Protein AF-A0A953HB79-F1 (afdb_monomer)

Foldseek 3Di:
DPDLVVQLCCLCVVQVDDNVLSVVLSVLLVVPPVCPVSVVVSLVSSQVSNVVVVHDSVVSVVSVVVSCVNSVVCPDDDD

pLDDT: mean 78.19, std 14.81, range [32.34, 93.06]

Solvent-accessible surface area (backbone atoms only — not comparable to full-atom values): 4499 Å² total; per-residue (Å²): 133,90,50,70,62,50,51,30,47,42,33,27,71,67,21,64,37,51,73,68,60,17,50,49,53,50,49,42,40,70,68,52,75,85,50,59,70,58,52,50,52,51,50,52,50,29,55,50,41,27,49,75,72,68,49,56,69,66,62,54,48,53,54,51,50,52,49,38,51,72,28,67,47,82,71,76,85,76,135

Structure (mmCIF, N/CA/C/O backbone):
data_AF-A0A953HB79-F1
#
_entry.id   AF-A0A953HB79-F1
#
loop_
_atom_site.group_PDB
_atom_site.id
_atom_site.type_symbol
_atom_site.label_atom_id
_atom_site.label_alt_id
_atom_site.label_comp_id
_atom_site.label_asym_id
_atom_site.label_entity_id
_atom_site.label_seq_id
_atom_site.pdbx_PDB_ins_code
_atom_site.Cartn_x
_atom_site.Cartn_y
_atom_site.Cartn_z
_atom_site.occupancy
_atom_site.B_iso_or_equiv
_atom_site.auth_seq_id
_atom_site.auth_comp_id
_atom_site.auth_asym_id
_atom_site.auth_atom_id
_atom_site.pdbx_PDB_model_num
ATOM 1 N N . MET A 1 1 ? 7.235 -1.979 11.312 1.00 58.34 1 MET A N 1
ATOM 2 C CA . MET A 1 1 ? 7.409 -3.078 10.335 1.00 58.34 1 MET A CA 1
ATOM 3 C C . MET A 1 1 ? 8.808 -3.625 10.514 1.00 58.34 1 MET A C 1
ATOM 5 O O . MET A 1 1 ? 9.713 -2.818 10.701 1.00 58.34 1 MET A O 1
ATOM 9 N N . VAL A 1 2 ? 8.968 -4.946 10.562 1.00 59.09 2 VAL A N 1
ATOM 10 C CA . VAL A 1 2 ? 10.260 -5.586 10.871 1.00 59.09 2 VAL A CA 1
ATOM 11 C C . VAL A 1 2 ? 10.751 -6.422 9.685 1.00 59.09 2 VAL A C 1
ATOM 13 O O . VAL A 1 2 ? 11.958 -6.527 9.482 1.00 59.09 2 VAL A O 1
ATOM 16 N N . TYR A 1 3 ? 9.839 -6.931 8.846 1.00 70.50 3 TYR A N 1
ATOM 17 C CA . TYR A 1 3 ? 10.165 -7.786 7.702 1.00 70.50 3 TYR A CA 1
ATOM 18 C C . TYR A 1 3 ? 9.492 -7.335 6.399 1.00 70.50 3 TYR A C 1
ATOM 20 O O . TYR A 1 3 ? 8.411 -6.749 6.405 1.00 70.50 3 TYR A O 1
ATOM 28 N N . GLN A 1 4 ? 10.098 -7.678 5.254 1.00 67.38 4 GLN A N 1
ATOM 29 C CA . GLN A 1 4 ? 9.516 -7.428 3.922 1.00 67.38 4 GLN A CA 1
ATOM 30 C C . GLN A 1 4 ? 8.136 -8.096 3.757 1.00 67.38 4 GLN A C 1
ATOM 32 O O . GLN A 1 4 ? 7.254 -7.565 3.083 1.00 67.38 4 GLN A O 1
ATOM 37 N N . GLU A 1 5 ? 7.927 -9.235 4.419 1.00 78.06 5 GLU A N 1
ATOM 38 C CA . GLU A 1 5 ? 6.634 -9.918 4.466 1.00 78.06 5 GLU A CA 1
ATOM 39 C C . GLU A 1 5 ? 5.549 -9.114 5.186 1.00 78.06 5 GLU A C 1
ATOM 41 O O . GLU A 1 5 ? 4.384 -9.218 4.807 1.00 78.06 5 GLU A O 1
ATOM 46 N N . ASP A 1 6 ? 5.900 -8.301 6.190 1.00 80.62 6 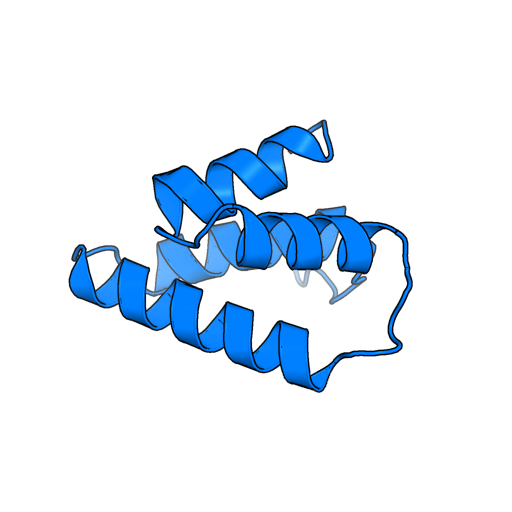ASP A N 1
ATOM 47 C CA . ASP A 1 6 ? 4.916 -7.475 6.899 1.00 80.62 6 ASP A CA 1
ATOM 48 C C . ASP A 1 6 ? 4.279 -6.482 5.936 1.00 80.62 6 ASP A C 1
ATOM 50 O O . ASP A 1 6 ? 3.072 -6.256 5.976 1.00 80.62 6 ASP A O 1
ATOM 54 N N . VAL A 1 7 ? 5.073 -5.929 5.018 1.00 80.38 7 VAL A N 1
ATOM 55 C CA . VAL A 1 7 ? 4.560 -4.954 4.065 1.00 80.38 7 VAL A CA 1
ATOM 56 C C . VAL A 1 7 ? 3.677 -5.603 3.004 1.00 80.38 7 VAL A C 1
ATOM 58 O O . VAL A 1 7 ? 2.633 -5.049 2.662 1.00 80.38 7 VAL A O 1
ATOM 61 N N . MET A 1 8 ? 4.037 -6.801 2.533 1.00 84.25 8 MET A N 1
ATOM 62 C CA . MET A 1 8 ? 3.156 -7.583 1.659 1.00 84.25 8 MET A CA 1
ATOM 63 C C . MET A 1 8 ? 1.837 -7.924 2.352 1.00 84.25 8 MET A C 1
ATOM 65 O O . MET A 1 8 ? 0.773 -7.746 1.761 1.00 84.25 8 MET A O 1
ATOM 69 N N . LYS A 1 9 ? 1.891 -8.381 3.610 1.00 85.31 9 LYS A N 1
ATOM 70 C CA . LYS A 1 9 ? 0.697 -8.715 4.397 1.00 85.31 9 LYS A CA 1
ATOM 71 C C . LYS A 1 9 ? -0.181 -7.484 4.600 1.00 85.31 9 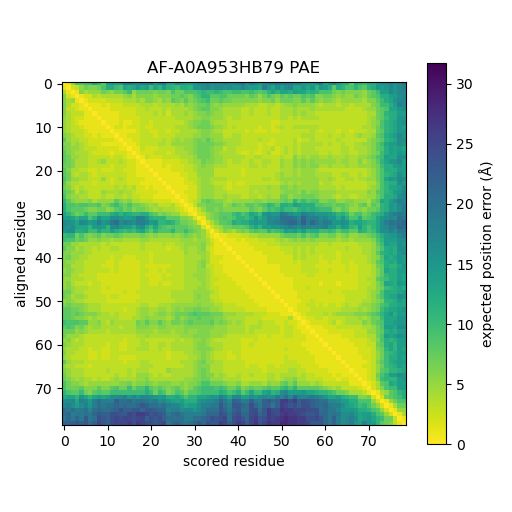LYS A C 1
ATOM 73 O O . LYS A 1 9 ? -1.383 -7.570 4.398 1.00 85.31 9 LYS A O 1
ATOM 78 N N . ILE A 1 10 ? 0.393 -6.334 4.937 1.00 86.69 10 ILE A N 1
ATOM 79 C CA . ILE A 1 10 ? -0.367 -5.089 5.091 1.00 86.69 10 ILE A CA 1
ATOM 80 C C . ILE A 1 10 ? -0.972 -4.662 3.749 1.00 86.69 10 ILE A C 1
ATOM 82 O O . ILE A 1 10 ? -2.173 -4.420 3.679 1.00 86.69 10 ILE A O 1
ATOM 86 N N . GLY A 1 11 ? -0.199 -4.650 2.663 1.00 86.75 11 GLY A N 1
ATOM 87 C CA . GLY A 1 11 ? -0.717 -4.346 1.327 1.00 86.75 11 GLY A CA 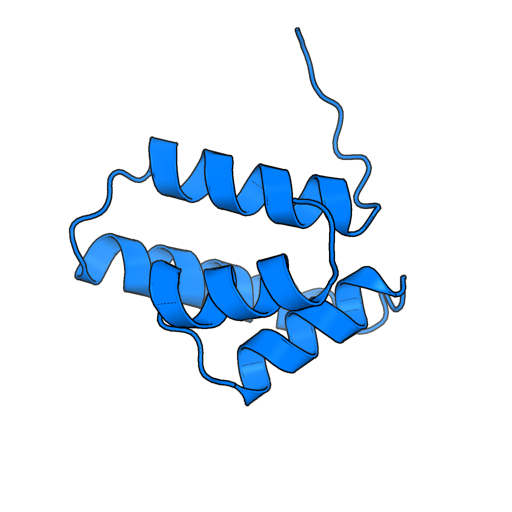1
ATOM 88 C C . GLY A 1 11 ? -1.914 -5.225 0.949 1.00 86.75 11 GLY A C 1
ATOM 89 O O . GLY A 1 11 ? -2.948 -4.715 0.523 1.00 86.75 11 GLY A O 1
ATOM 90 N N . HIS A 1 12 ? -1.807 -6.533 1.181 1.00 89.06 12 HIS A N 1
ATOM 91 C CA . HIS A 1 12 ? -2.850 -7.495 0.839 1.00 89.06 12 HIS A CA 1
ATOM 92 C C . HIS A 1 12 ? -4.055 -7.451 1.792 1.00 89.06 12 HIS A C 1
ATOM 94 O O . HIS A 1 12 ? -5.180 -7.197 1.371 1.00 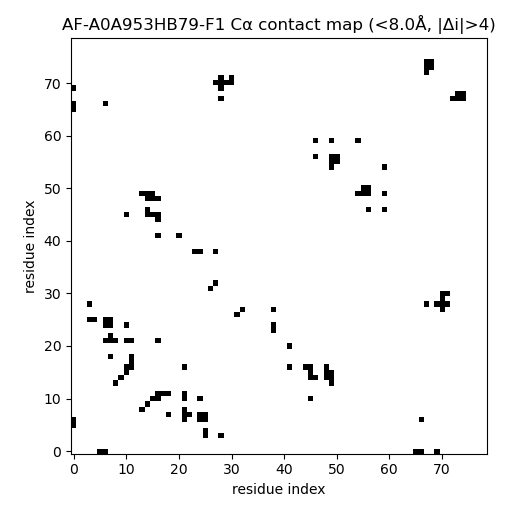89.06 12 HIS A O 1
ATOM 100 N N . TYR A 1 13 ? -3.843 -7.650 3.094 1.00 87.56 13 TYR A N 1
ATOM 101 C CA . TYR A 1 13 ? -4.930 -7.763 4.068 1.00 87.56 13 TYR A CA 1
ATOM 102 C C . TYR A 1 13 ? -5.557 -6.407 4.401 1.00 87.56 13 TYR A C 1
ATOM 104 O O . TYR A 1 13 ? -6.782 -6.259 4.373 1.00 87.56 13 TYR A O 1
ATOM 112 N N . TYR A 1 14 ? -4.726 -5.399 4.677 1.00 86.31 14 TYR A N 1
ATOM 113 C CA . TYR A 1 14 ? -5.204 -4.058 5.005 1.00 86.31 14 TYR A CA 1
ATOM 114 C C . TYR A 1 14 ? -5.639 -3.329 3.729 1.00 86.31 14 TYR A C 1
ATOM 116 O O . TYR A 1 14 ? -6.815 -2.994 3.566 1.00 86.31 14 TYR A O 1
ATOM 124 N N . GLY A 1 15 ? -4.720 -3.201 2.771 1.00 85.38 15 GLY A N 1
ATOM 125 C CA . GLY A 1 15 ? -4.942 -2.510 1.500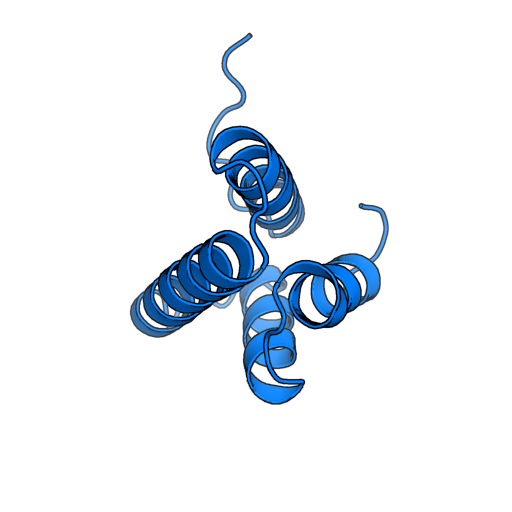 1.00 85.38 15 GLY A CA 1
ATOM 126 C C . GLY A 1 15 ? -5.877 -3.208 0.523 1.00 85.38 15 GLY A C 1
ATOM 127 O O . GLY A 1 15 ? -6.361 -2.580 -0.408 1.00 85.38 15 GLY A O 1
ATOM 128 N N . GLY A 1 16 ? -6.148 -4.504 0.702 1.00 88.69 16 GLY A N 1
ATOM 129 C CA . GLY A 1 16 ? -6.919 -5.266 -0.284 1.00 88.69 16 GLY A CA 1
ATOM 130 C C . GLY A 1 16 ? -6.217 -5.367 -1.639 1.00 88.69 16 GLY A C 1
ATOM 131 O O . GLY A 1 16 ? -6.898 -5.486 -2.650 1.00 88.69 16 GLY A O 1
ATOM 132 N N . LEU A 1 17 ? -4.891 -5.226 -1.687 1.00 89.31 17 LEU A N 1
ATOM 133 C CA . LEU A 1 17 ? -4.120 -5.397 -2.916 1.00 89.31 17 LEU A CA 1
ATOM 134 C C . LEU A 1 17 ? -3.990 -6.878 -3.254 1.00 89.31 17 LEU A C 1
ATOM 136 O O . LEU A 1 17 ? -3.913 -7.716 -2.361 1.00 89.31 17 LEU A O 1
ATOM 140 N N . ASP A 1 18 ? -3.890 -7.210 -4.533 1.00 89.50 18 ASP A N 1
ATOM 141 C CA . ASP A 1 18 ? -3.602 -8.580 -4.944 1.00 89.50 18 ASP A CA 1
ATOM 142 C C . ASP A 1 18 ? -2.179 -9.011 -4.564 1.00 89.50 18 ASP A C 1
ATOM 144 O O . ASP A 1 18 ? -1.290 -8.183 -4.349 1.00 89.50 18 ASP A O 1
ATOM 148 N N . LEU A 1 19 ? -1.933 -10.324 -4.521 1.00 83.75 19 LEU A N 1
ATOM 149 C CA . LEU A 1 19 ? -0.596 -10.863 -4.234 1.00 83.75 19 LEU A CA 1
ATOM 150 C C . LEU A 1 19 ? 0.452 -10.364 -5.242 1.00 83.75 19 LEU A C 1
ATOM 152 O O . LEU A 1 19 ? 1.608 -10.148 -4.877 1.00 83.75 19 LEU A O 1
ATOM 156 N N . SER A 1 20 ? 0.041 -10.136 -6.493 1.00 86.50 20 SER A N 1
ATOM 157 C CA . SER A 1 20 ? 0.882 -9.546 -7.537 1.00 86.50 20 SER A CA 1
ATOM 158 C C . SER A 1 20 ? 1.251 -8.091 -7.233 1.00 86.50 20 SER A C 1
ATOM 160 O O . SER A 1 20 ? 2.430 -7.748 -7.285 1.00 86.50 20 SER A O 1
ATOM 162 N N . ASP A 1 21 ? 0.278 -7.258 -6.852 1.00 87.56 21 ASP A N 1
ATOM 163 C CA . ASP A 1 21 ? 0.505 -5.854 -6.478 1.00 87.56 21 ASP A CA 1
ATOM 164 C C . ASP A 1 21 ? 1.373 -5.767 -5.198 1.00 87.56 21 ASP A C 1
ATOM 166 O O . ASP A 1 21 ? 2.289 -4.947 -5.095 1.00 87.56 21 ASP A O 1
ATOM 170 N N . ALA A 1 22 ? 1.164 -6.679 -4.243 1.00 84.06 22 ALA A N 1
ATOM 171 C CA . ALA A 1 22 ? 1.993 -6.803 -3.046 1.00 84.06 22 ALA A CA 1
ATOM 172 C C . ALA A 1 22 ? 3.445 -7.228 -3.362 1.00 84.06 22 ALA A C 1
ATOM 174 O O . ALA A 1 22 ? 4.384 -6.710 -2.751 1.00 84.06 22 ALA A O 1
ATOM 175 N N . ASP A 1 23 ? 3.671 -8.124 -4.332 1.00 83.00 23 ASP A N 1
ATOM 176 C CA . ASP A 1 23 ? 5.030 -8.488 -4.764 1.00 83.00 23 ASP A CA 1
ATOM 177 C C . ASP A 1 23 ? 5.748 -7.313 -5.441 1.00 83.00 23 ASP A C 1
ATOM 179 O O . ASP A 1 23 ? 6.954 -7.136 -5.248 1.00 83.00 23 ASP A O 1
ATOM 183 N N . VAL A 1 24 ? 5.025 -6.459 -6.175 1.00 83.31 24 VAL A N 1
ATOM 184 C CA . VAL A 1 24 ? 5.601 -5.221 -6.719 1.00 83.31 24 VAL A CA 1
ATOM 185 C C . VAL A 1 24 ? 6.066 -4.302 -5.589 1.00 83.31 24 VAL A C 1
ATOM 187 O O . VAL A 1 24 ? 7.208 -3.839 -5.636 1.00 83.31 24 VAL A O 1
ATOM 190 N N . LEU A 1 25 ? 5.265 -4.106 -4.534 1.00 80.06 25 LEU A N 1
ATOM 191 C CA . LEU A 1 25 ? 5.691 -3.353 -3.344 1.00 80.06 25 LEU A CA 1
ATOM 192 C C . LEU A 1 25 ? 6.986 -3.930 -2.748 1.00 80.06 25 LEU A C 1
ATOM 194 O O . LEU A 1 25 ? 7.947 -3.193 -2.517 1.00 80.06 25 LEU A O 1
ATOM 198 N N . ARG A 1 26 ? 7.073 -5.257 -2.587 1.00 79.19 26 ARG A N 1
ATOM 199 C CA . ARG A 1 26 ? 8.291 -5.934 -2.104 1.00 79.19 26 ARG A CA 1
ATOM 200 C C . ARG A 1 26 ? 9.505 -5.686 -3.007 1.00 79.19 26 ARG A C 1
ATOM 202 O O . ARG A 1 26 ? 10.621 -5.485 -2.521 1.00 79.19 26 ARG A O 1
ATOM 209 N N . ARG A 1 27 ? 9.332 -5.702 -4.332 1.00 78.56 27 ARG A N 1
ATOM 210 C CA . ARG A 1 27 ? 10.425 -5.416 -5.282 1.00 78.56 27 ARG A CA 1
ATOM 211 C C . ARG A 1 27 ? 10.894 -3.968 -5.188 1.00 78.56 27 ARG A C 1
ATOM 213 O O . ARG A 1 27 ? 12.097 -3.727 -5.289 1.00 78.56 27 ARG A O 1
ATOM 220 N N . MET A 1 28 ? 9.968 -3.039 -4.959 1.00 74.19 28 MET A N 1
ATOM 221 C CA . MET A 1 28 ? 10.267 -1.620 -4.757 1.00 74.19 28 MET A CA 1
ATOM 222 C C . MET A 1 28 ? 11.074 -1.384 -3.479 1.00 74.19 28 MET A C 1
ATOM 224 O O . MET A 1 28 ? 12.037 -0.624 -3.515 1.00 74.19 28 MET A O 1
ATOM 228 N N . MET A 1 29 ? 10.784 -2.122 -2.400 1.00 68.31 29 MET A N 1
ATOM 229 C CA . MET A 1 29 ? 11.581 -2.101 -1.157 1.00 68.31 29 MET A CA 1
ATOM 230 C C . MET A 1 29 ? 13.030 -2.549 -1.329 1.00 68.31 29 MET A C 1
ATOM 232 O O . MET A 1 29 ? 13.872 -2.216 -0.505 1.00 68.31 29 MET A O 1
ATOM 236 N N . ASN A 1 30 ? 13.350 -3.293 -2.388 1.00 69.38 30 ASN A N 1
ATOM 237 C CA . ASN A 1 30 ? 14.725 -3.692 -2.690 1.00 69.38 30 ASN A CA 1
ATOM 238 C C . ASN A 1 30 ? 15.467 -2.644 -3.553 1.00 69.38 30 ASN A C 1
ATOM 240 O O . ASN A 1 30 ? 16.439 -2.976 -4.230 1.00 69.38 30 ASN A O 1
ATOM 244 N N . GLY A 1 31 ? 15.003 -1.386 -3.573 1.00 61.78 31 GLY A N 1
ATOM 245 C CA . GLY A 1 31 ? 15.703 -0.254 -4.195 1.00 61.78 31 GLY A CA 1
ATOM 246 C C . GLY A 1 31 ? 15.636 -0.208 -5.723 1.00 61.78 31 GLY A C 1
ATOM 247 O O . GLY A 1 31 ? 16.342 0.575 -6.363 1.00 61.78 31 GLY A O 1
ATOM 248 N N . ARG A 1 32 ? 14.787 -1.029 -6.354 1.00 59.34 32 ARG A N 1
ATOM 249 C CA . ARG A 1 32 ? 14.576 -0.982 -7.807 1.00 59.34 32 ARG A CA 1
ATOM 250 C C . ARG A 1 32 ? 13.575 0.112 -8.167 1.00 59.34 32 ARG A C 1
ATOM 252 O O . ARG A 1 32 ? 12.467 -0.177 -8.596 1.00 59.34 32 ARG A O 1
ATOM 259 N N . HIS A 1 33 ? 14.011 1.370 -8.100 1.00 58.19 33 HIS A N 1
ATOM 260 C CA . HIS A 1 33 ? 13.247 2.564 -8.509 1.00 58.19 33 HIS A CA 1
ATOM 261 C C . HIS A 1 33 ? 12.877 2.628 -10.009 1.00 58.19 33 HIS A C 1
ATOM 263 O O . HIS A 1 33 ? 12.488 3.679 -10.504 1.00 58.19 33 HIS A O 1
ATOM 269 N N . ARG A 1 34 ? 13.000 1.529 -10.766 1.00 59.81 34 ARG A N 1
ATOM 270 C CA . ARG A 1 34 ? 12.777 1.515 -12.219 1.00 59.81 34 ARG A CA 1
ATOM 271 C C . ARG A 1 34 ? 11.297 1.575 -12.626 1.00 59.81 34 ARG A C 1
ATOM 273 O O . ARG A 1 34 ? 11.043 1.771 -13.805 1.00 59.81 34 ARG A O 1
ATOM 280 N N . HIS A 1 35 ? 10.343 1.433 -11.697 1.00 66.81 35 HIS A N 1
ATOM 281 C CA . HIS A 1 35 ? 8.904 1.512 -12.011 1.00 66.81 35 HIS A CA 1
ATOM 282 C C . HIS A 1 35 ? 8.133 2.394 -11.015 1.00 66.81 35 HIS A C 1
ATOM 284 O O . HIS A 1 35 ? 7.206 1.940 -10.347 1.00 66.81 35 HIS A O 1
ATOM 290 N N . GLN A 1 36 ? 8.52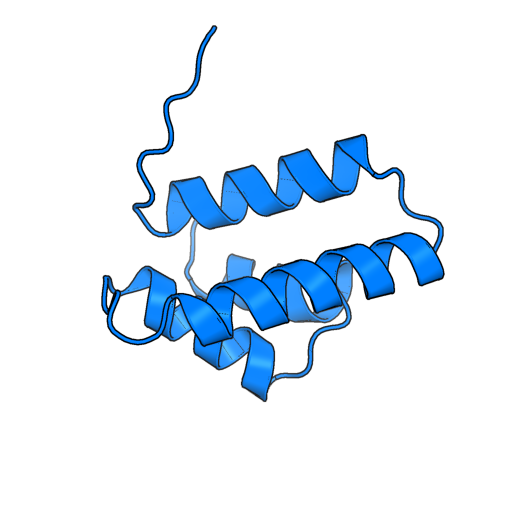9 3.666 -10.900 1.00 72.81 36 GLN A N 1
ATOM 291 C CA . GLN A 1 36 ? 7.812 4.647 -10.071 1.00 72.81 36 GLN A CA 1
ATOM 292 C C . GLN A 1 36 ? 6.336 4.794 -10.479 1.00 72.81 36 GLN A C 1
ATOM 294 O O . GLN A 1 36 ? 5.481 4.880 -9.602 1.00 72.81 36 GLN A O 1
ATOM 299 N N . ASP A 1 37 ? 6.022 4.735 -11.777 1.00 82.19 37 ASP A N 1
ATOM 300 C CA . ASP A 1 37 ? 4.642 4.777 -12.280 1.00 82.19 37 ASP A CA 1
ATOM 301 C C . ASP A 1 37 ? 3.773 3.635 -11.737 1.00 82.19 37 ASP A C 1
ATOM 303 O O . ASP A 1 37 ? 2.608 3.830 -11.392 1.00 82.19 37 ASP A O 1
ATOM 307 N N . GLU A 1 38 ? 4.338 2.432 -11.623 1.00 84.00 38 GLU A N 1
ATOM 308 C CA . GLU A 1 38 ? 3.600 1.272 -11.122 1.00 84.00 38 GLU A CA 1
ATOM 309 C C . GLU A 1 38 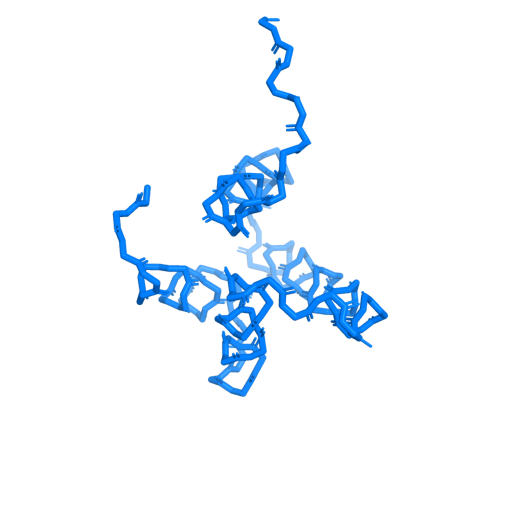? 3.369 1.365 -9.613 1.00 84.00 38 GLU A C 1
ATOM 311 O O . GLU A 1 38 ? 2.287 1.045 -9.125 1.00 84.00 38 GLU A O 1
ATOM 316 N N . LEU A 1 39 ? 4.350 1.894 -8.875 1.00 81.00 39 LEU A N 1
ATOM 317 C CA . LEU A 1 39 ? 4.182 2.198 -7.457 1.00 81.00 39 LEU A CA 1
ATOM 318 C C . LEU A 1 39 ? 3.073 3.236 -7.236 1.00 81.00 39 LEU A C 1
ATOM 320 O O . LEU A 1 39 ? 2.279 3.080 -6.310 1.00 81.00 39 LEU A O 1
ATOM 324 N N . LEU A 1 40 ? 2.992 4.264 -8.088 1.00 85.12 40 LEU A N 1
ATOM 325 C CA . LEU A 1 40 ? 1.941 5.279 -8.012 1.00 85.12 40 LEU A CA 1
ATOM 326 C C . LEU A 1 40 ? 0.555 4.656 -8.226 1.00 85.12 40 LEU A C 1
ATOM 328 O O . LEU A 1 40 ? -0.348 4.887 -7.427 1.00 85.12 40 LEU A O 1
ATOM 332 N N . ARG A 1 41 ? 0.416 3.776 -9.227 1.00 88.25 41 ARG A N 1
ATOM 333 C CA . ARG A 1 41 ? -0.829 3.026 -9.466 1.00 88.25 41 ARG A CA 1
ATOM 334 C C . ARG A 1 41 ? -1.221 2.154 -8.276 1.00 88.25 41 ARG A C 1
ATOM 336 O O . ARG A 1 41 ? -2.391 2.115 -7.904 1.00 88.25 41 ARG A O 1
ATOM 343 N N . ILE A 1 42 ? -0.260 1.455 -7.671 1.00 88.56 42 ILE A N 1
ATOM 344 C CA . ILE A 1 42 ? -0.515 0.615 -6.491 1.00 88.56 42 ILE A CA 1
ATOM 345 C C . ILE A 1 42 ? -0.917 1.472 -5.294 1.00 88.56 42 ILE A C 1
ATOM 347 O O . ILE A 1 42 ? -1.829 1.097 -4.560 1.00 88.56 42 ILE A O 1
ATOM 351 N N . LYS A 1 43 ? -0.278 2.630 -5.115 1.00 88.31 43 LYS A N 1
ATOM 352 C CA . LYS A 1 43 ? -0.653 3.604 -4.093 1.00 88.31 43 LYS A CA 1
ATOM 353 C C . LYS A 1 43 ? -2.104 4.030 -4.272 1.00 88.31 43 LYS A C 1
ATOM 355 O O . LYS A 1 43 ? -2.889 3.885 -3.344 1.00 88.31 43 LYS A O 1
ATOM 360 N N . GLU A 1 44 ? -2.479 4.498 -5.458 1.00 90.75 44 GLU A N 1
ATOM 361 C CA . GLU A 1 44 ? -3.855 4.920 -5.737 1.00 90.75 44 GLU A CA 1
ATOM 362 C C . GLU A 1 44 ? -4.862 3.799 -5.469 1.00 90.75 44 GLU A C 1
ATOM 364 O O . GLU A 1 44 ? -5.823 4.021 -4.733 1.00 90.75 44 GLU A O 1
ATOM 369 N N . LYS A 1 45 ? -4.597 2.577 -5.954 1.00 91.81 45 LYS A N 1
ATOM 370 C CA . LYS A 1 45 ? -5.429 1.402 -5.649 1.00 91.81 45 LYS A CA 1
ATOM 371 C C . LYS A 1 45 ? -5.547 1.137 -4.149 1.00 91.81 45 LYS A C 1
ATOM 373 O O . LYS A 1 45 ? -6.644 0.898 -3.663 1.00 91.81 45 LYS A O 1
ATOM 378 N N . PHE A 1 46 ? -4.437 1.178 -3.412 1.00 90.88 46 PHE A N 1
ATOM 379 C CA . PHE A 1 46 ? -4.423 0.943 -1.968 1.00 90.88 46 PHE A CA 1
ATOM 380 C C . PHE A 1 46 ? -5.330 1.939 -1.241 1.00 90.88 46 PHE A C 1
ATOM 382 O O . PHE A 1 46 ? -6.166 1.540 -0.434 1.00 90.88 46 PHE A O 1
ATOM 389 N N . PHE A 1 47 ? -5.209 3.231 -1.554 1.00 91.44 47 PHE A N 1
ATOM 390 C CA . PHE A 1 47 ? -6.053 4.261 -0.949 1.00 91.44 47 PHE A CA 1
ATOM 391 C C . PHE A 1 47 ? -7.521 4.130 -1.362 1.00 91.44 47 PHE A C 1
ATOM 393 O O . PHE A 1 47 ? -8.393 4.291 -0.509 1.00 91.44 47 PHE A O 1
ATOM 400 N N . ASP A 1 48 ? -7.803 3.819 -2.628 1.00 93.06 48 ASP A N 1
ATOM 401 C CA . ASP A 1 48 ? -9.169 3.624 -3.116 1.00 93.06 48 ASP A CA 1
ATOM 402 C C . ASP A 1 48 ? -9.843 2.426 -2.434 1.00 93.06 48 ASP A C 1
ATOM 404 O O . ASP A 1 48 ? -10.940 2.550 -1.889 1.00 93.06 48 ASP A O 1
ATOM 408 N N . HIS A 1 49 ? -9.137 1.299 -2.326 1.00 92.31 49 HIS A N 1
ATOM 409 C CA . HIS A 1 49 ? -9.611 0.113 -1.617 1.00 92.31 49 HIS A CA 1
ATOM 410 C C . HIS A 1 49 ? -9.816 0.384 -0.125 1.00 92.31 49 HIS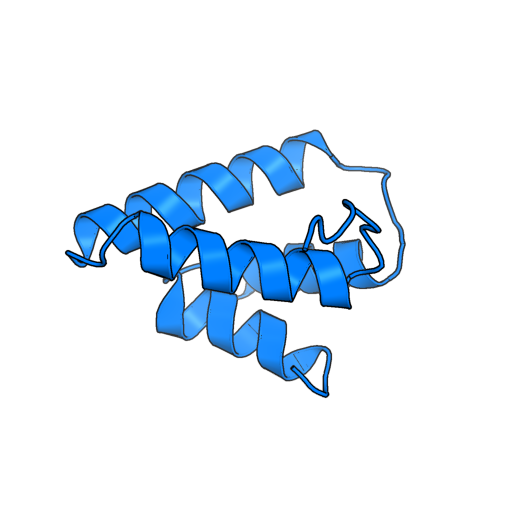 A C 1
ATOM 412 O O . HIS A 1 49 ? -10.838 -0.005 0.443 1.00 92.31 49 HIS A O 1
ATOM 418 N N . CYS A 1 50 ? -8.876 1.068 0.530 1.00 91.38 50 CYS A N 1
ATOM 419 C CA . CYS A 1 50 ? -9.021 1.439 1.935 1.00 91.38 50 CYS A CA 1
ATOM 420 C C . CYS A 1 50 ? -10.221 2.368 2.155 1.00 91.38 50 CYS A C 1
ATOM 422 O O . CYS A 1 50 ? -10.983 2.173 3.103 1.00 91.38 50 CYS A O 1
ATOM 424 N N . LYS A 1 51 ? -10.442 3.324 1.248 1.00 91.06 51 LYS A N 1
ATOM 425 C CA . LYS A 1 51 ? -11.610 4.208 1.264 1.00 91.06 51 LYS A CA 1
ATOM 426 C C . LYS A 1 51 ? -12.907 3.428 1.047 1.00 91.06 51 LYS A C 1
ATOM 428 O O . LYS A 1 51 ? -13.866 3.646 1.782 1.00 91.06 51 LYS A O 1
ATOM 433 N N . ALA A 1 52 ? -12.930 2.488 0.103 1.00 91.62 52 ALA A N 1
ATOM 434 C CA . ALA A 1 52 ? -14.075 1.613 -0.149 1.00 91.62 52 ALA A CA 1
ATOM 435 C C . ALA A 1 52 ? -14.397 0.707 1.054 1.00 91.62 52 ALA A C 1
ATOM 437 O O . ALA A 1 52 ? -15.563 0.435 1.327 1.00 91.62 52 ALA A O 1
ATOM 438 N N . LYS A 1 53 ? -13.378 0.294 1.819 1.00 89.00 53 LYS A N 1
ATOM 439 C CA . LYS A 1 53 ? -13.527 -0.434 3.092 1.00 89.00 53 LYS A CA 1
ATOM 440 C C . LYS A 1 53 ? -13.972 0.452 4.267 1.00 89.00 53 LYS A C 1
ATOM 442 O O . LYS A 1 53 ? -14.243 -0.076 5.343 1.00 89.00 53 LYS A O 1
ATOM 447 N N . GLY A 1 54 ? -14.050 1.773 4.089 1.00 90.31 54 GLY A N 1
ATOM 448 C CA . GLY A 1 54 ? -14.437 2.723 5.135 1.00 90.31 54 GLY A CA 1
ATOM 449 C C . GLY A 1 54 ? -13.314 3.084 6.111 1.00 90.31 54 GLY A C 1
ATOM 450 O O . GLY A 1 54 ? -13.593 3.582 7.201 1.00 90.31 54 GLY A O 1
ATOM 451 N N . TYR A 1 55 ? -12.049 2.839 5.758 1.00 89.56 55 TYR A N 1
ATOM 452 C CA . TYR A 1 55 ? -10.923 3.272 6.583 1.00 89.56 55 TYR A CA 1
ATOM 453 C C . TYR A 1 55 ? -10.715 4.785 6.502 1.00 89.56 55 TYR A C 1
ATOM 455 O O . TYR A 1 55 ? -10.896 5.409 5.454 1.00 89.56 55 TYR A O 1
ATOM 463 N N . ALA A 1 56 ? -10.281 5.370 7.620 1.00 89.94 56 ALA A N 1
ATOM 464 C CA . ALA A 1 56 ? -9.926 6.779 7.673 1.00 89.94 56 ALA A CA 1
ATOM 465 C C . ALA A 1 56 ? -8.723 7.065 6.748 1.00 89.94 56 ALA A C 1
ATOM 467 O O . ALA A 1 56 ? -7.733 6.314 6.773 1.00 89.94 56 ALA A O 1
ATOM 468 N N . PRO A 1 57 ? -8.772 8.142 5.944 1.00 85.81 57 PRO A N 1
ATOM 469 C CA . PRO A 1 57 ? -7.681 8.497 5.043 1.00 85.81 57 PRO A CA 1
ATOM 470 C C . PRO A 1 57 ? -6.385 8.805 5.802 1.00 85.81 57 PRO A C 1
ATOM 472 O O . PRO A 1 57 ? -5.303 8.471 5.319 1.00 85.81 57 PRO A O 1
ATOM 475 N N . GLU A 1 58 ? -6.475 9.363 7.010 1.00 88.56 58 GLU A N 1
ATOM 476 C CA . GLU A 1 58 ? -5.330 9.654 7.873 1.00 88.56 58 GLU A CA 1
ATOM 477 C C . GLU A 1 58 ? -4.614 8.371 8.310 1.00 88.56 58 GLU A C 1
ATOM 479 O O . GLU A 1 58 ? -3.402 8.252 8.131 1.00 88.56 58 GLU A O 1
ATOM 484 N N . GLY A 1 59 ? -5.359 7.377 8.807 1.00 88.12 59 GLY A N 1
ATOM 485 C CA . GLY A 1 59 ? -4.789 6.093 9.232 1.00 88.12 59 GLY A CA 1
ATOM 486 C C . GLY A 1 59 ? -4.192 5.307 8.062 1.00 88.12 59 GLY A C 1
ATOM 487 O O . GLY A 1 59 ? -3.095 4.759 8.159 1.00 88.12 59 GLY A O 1
ATOM 488 N N . THR A 1 60 ? -4.870 5.334 6.913 1.00 89.94 60 THR A N 1
ATOM 489 C CA . THR A 1 60 ? -4.371 4.725 5.671 1.00 89.94 60 THR A CA 1
ATOM 490 C C . THR A 1 60 ? -3.048 5.361 5.236 1.00 89.94 60 THR A C 1
ATOM 492 O O . THR A 1 60 ? -2.105 4.660 4.862 1.00 89.94 60 THR A O 1
ATOM 495 N N . LYS A 1 61 ? -2.949 6.693 5.328 1.00 89.50 61 LYS A N 1
ATOM 496 C CA . LYS A 1 61 ? -1.739 7.447 4.988 1.00 89.50 61 LYS A CA 1
ATOM 497 C C . LYS A 1 61 ? -0.585 7.155 5.938 1.00 89.50 61 LYS A C 1
ATOM 499 O O . LYS A 1 61 ? 0.544 7.012 5.476 1.00 89.50 61 LYS A O 1
ATOM 504 N N . GLU A 1 62 ? -0.855 7.044 7.233 1.00 88.88 62 GLU A N 1
ATOM 505 C CA . GLU A 1 62 ? 0.163 6.694 8.223 1.00 88.88 62 GLU A CA 1
ATOM 506 C C . GLU A 1 62 ? 0.739 5.296 7.963 1.00 88.88 62 GLU A C 1
ATOM 508 O O . GLU A 1 62 ? 1.958 5.118 7.950 1.00 88.88 62 GLU A O 1
ATOM 513 N N . ILE A 1 63 ? -0.120 4.315 7.675 1.00 88.06 63 ILE A N 1
ATOM 514 C CA . ILE A 1 63 ? 0.312 2.956 7.332 1.00 88.06 63 ILE A CA 1
ATOM 515 C C . ILE A 1 63 ? 1.148 2.965 6.054 1.00 88.06 63 ILE A C 1
ATOM 517 O O . ILE A 1 63 ? 2.250 2.419 6.046 1.00 88.06 63 ILE A O 1
ATOM 521 N N . TRP A 1 64 ? 0.676 3.634 5.000 1.00 87.12 64 TRP A N 1
ATOM 522 C CA . TRP A 1 64 ? 1.428 3.764 3.753 1.00 87.12 64 TRP A CA 1
ATOM 523 C C . TRP A 1 64 ? 2.805 4.413 3.975 1.00 87.12 64 TRP A C 1
ATOM 525 O O . TRP A 1 64 ? 3.817 3.909 3.493 1.00 87.12 64 TRP A O 1
ATOM 535 N N . SER A 1 65 ? 2.876 5.478 4.775 1.00 85.00 65 SER A N 1
ATOM 536 C CA . SER A 1 65 ? 4.137 6.156 5.098 1.00 85.00 65 SER A CA 1
ATOM 537 C C . SER A 1 65 ? 5.116 5.252 5.854 1.00 85.00 65 SER A C 1
ATOM 539 O O . SER A 1 65 ? 6.327 5.338 5.634 1.00 85.00 65 SER A O 1
ATOM 541 N N . GLN A 1 66 ? 4.619 4.370 6.726 1.00 83.12 66 GLN A N 1
ATOM 542 C CA . GLN A 1 66 ? 5.449 3.363 7.392 1.00 83.12 66 GLN A CA 1
ATOM 543 C C . GLN A 1 66 ? 6.002 2.336 6.393 1.00 83.12 66 GLN A C 1
ATOM 545 O O . GLN A 1 66 ? 7.167 1.951 6.506 1.00 83.12 66 GLN A O 1
ATOM 550 N N . MET A 1 67 ? 5.202 1.937 5.396 1.00 81.38 67 MET A N 1
ATOM 551 C CA . MET A 1 67 ? 5.633 1.045 4.311 1.00 81.38 67 MET A CA 1
ATOM 552 C C . MET A 1 67 ? 6.732 1.697 3.459 1.00 81.38 67 MET A C 1
ATOM 554 O O . MET A 1 67 ? 7.749 1.061 3.184 1.00 81.38 67 MET A O 1
ATOM 558 N N . GLU A 1 68 ? 6.567 2.976 3.098 1.00 78.81 68 GLU A N 1
ATOM 559 C CA . GLU A 1 68 ? 7.569 3.765 2.362 1.00 78.81 68 GLU A CA 1
ATOM 560 C C . GLU A 1 68 ? 8.869 3.920 3.165 1.00 78.81 68 GLU A C 1
ATOM 562 O O . GLU A 1 68 ? 9.956 3.648 2.653 1.00 78.81 68 GLU A O 1
ATOM 567 N N . SER A 1 69 ? 8.765 4.261 4.453 1.00 76.12 69 SER A N 1
ATOM 568 C CA . SER A 1 69 ? 9.931 4.403 5.338 1.00 76.12 69 SER A CA 1
ATOM 569 C C . SER A 1 69 ? 10.741 3.108 5.430 1.00 76.12 69 SER A C 1
ATOM 571 O O . SER A 1 69 ? 11.970 3.137 5.473 1.00 76.12 69 SER A O 1
ATOM 573 N N . PHE A 1 70 ? 10.061 1.958 5.443 1.00 72.44 70 PHE A N 1
ATOM 574 C CA . PHE A 1 70 ? 10.709 0.649 5.499 1.00 72.44 70 PHE A CA 1
ATOM 575 C C . PHE A 1 70 ? 11.358 0.250 4.166 1.00 72.44 70 PHE A C 1
ATOM 577 O O . PHE A 1 70 ? 12.381 -0.430 4.148 1.00 72.44 70 PHE A O 1
ATOM 584 N N . ALA A 1 71 ? 10.806 0.717 3.046 1.00 67.56 71 ALA A N 1
ATOM 585 C CA . ALA A 1 71 ? 11.351 0.523 1.706 1.00 67.56 71 ALA A CA 1
ATOM 586 C C . ALA A 1 71 ? 12.642 1.317 1.431 1.00 67.56 71 ALA A C 1
ATOM 588 O O . ALA A 1 71 ? 13.173 1.246 0.324 1.00 67.56 71 ALA A O 1
ATOM 589 N N . GLY A 1 72 ? 13.137 2.097 2.398 1.00 62.28 72 GLY A N 1
ATOM 590 C CA . GLY A 1 72 ? 14.264 3.001 2.185 1.00 62.28 72 GLY A CA 1
ATOM 591 C C . GLY A 1 72 ? 13.894 4.240 1.364 1.00 62.28 72 GLY A C 1
ATOM 592 O O . GLY A 1 72 ? 14.788 4.986 0.963 1.00 62.28 72 GLY A O 1
ATOM 593 N N . PHE A 1 73 ? 12.597 4.505 1.142 1.00 57.91 73 PHE A N 1
ATOM 594 C CA . PHE A 1 73 ? 12.153 5.834 0.737 1.00 57.91 73 PHE A CA 1
ATOM 595 C C . PHE A 1 73 ? 12.306 6.743 1.957 1.00 57.91 73 PHE A C 1
ATOM 597 O O . PHE A 1 73 ? 11.405 6.869 2.783 1.00 57.91 73 PHE A O 1
ATOM 604 N N . SER A 1 74 ? 13.475 7.367 2.093 1.00 40.44 74 SER A N 1
ATOM 605 C CA . SER A 1 74 ? 13.701 8.461 3.036 1.00 40.44 74 SER A CA 1
ATOM 606 C C . SER A 1 7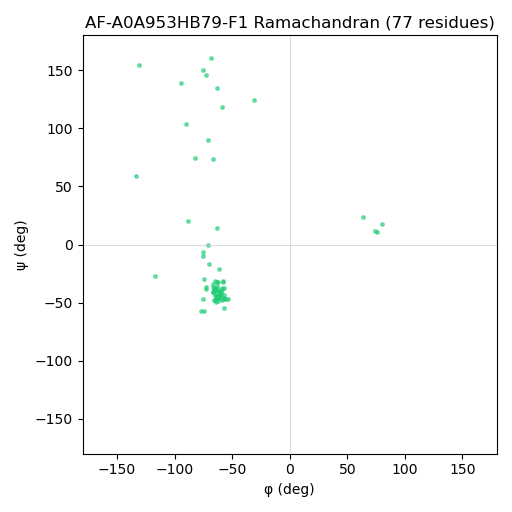4 ? 12.880 9.678 2.608 1.00 40.44 74 SER A C 1
ATOM 608 O O . SER A 1 74 ? 13.418 10.651 2.087 1.00 40.44 74 SER A O 1
ATOM 610 N N . PHE A 1 75 ? 11.564 9.638 2.800 1.00 44.97 75 PHE A N 1
ATOM 611 C CA . PHE A 1 75 ? 10.770 10.853 2.867 1.00 44.97 75 PHE A CA 1
ATOM 612 C C . PHE A 1 75 ? 10.738 11.261 4.337 1.00 44.97 75 PHE A C 1
ATOM 614 O O . PHE A 1 75 ? 10.125 10.593 5.165 1.00 44.97 75 PHE A O 1
ATOM 621 N N . ASN A 1 76 ? 11.530 12.287 4.652 1.00 35.22 76 ASN A N 1
ATOM 622 C CA . ASN A 1 76 ? 11.757 12.843 5.982 1.00 35.22 76 ASN A CA 1
ATOM 623 C C . ASN A 1 76 ? 10.544 12.721 6.915 1.00 35.22 76 ASN A C 1
ATOM 625 O O . ASN A 1 76 ? 9.478 13.272 6.641 1.00 35.22 76 ASN A O 1
ATOM 629 N N . LYS A 1 77 ? 10.765 12.099 8.079 1.00 38.59 77 LYS A N 1
ATOM 630 C CA . LYS A 1 77 ? 10.033 12.480 9.285 1.00 38.59 77 LYS A CA 1
ATOM 631 C C . LYS A 1 77 ? 10.323 13.961 9.527 1.00 38.59 77 LYS A C 1
ATOM 633 O O . LYS A 1 77 ? 11.480 14.313 9.749 1.00 38.59 77 LYS A O 1
ATOM 638 N N . SER A 1 78 ? 9.305 14.809 9.500 1.00 32.34 78 SER A N 1
ATOM 639 C CA . SER A 1 78 ? 9.368 16.059 10.258 1.00 32.34 78 SER A CA 1
ATOM 640 C C . SER A 1 78 ? 8.703 15.825 11.621 1.00 32.34 78 SER A C 1
ATOM 642 O O . SER A 1 78 ? 7.733 15.066 11.668 1.00 32.34 78 SER A O 1
ATOM 644 N N . PRO A 1 79 ? 9.292 16.369 12.704 1.00 44.22 79 PRO A N 1
ATOM 645 C CA . PRO A 1 79 ? 8.879 16.142 14.092 1.00 44.22 79 PRO A CA 1
ATOM 646 C C . PRO A 1 79 ? 7.488 16.689 14.421 1.00 44.22 79 PRO A C 1
ATOM 648 O O . PRO A 1 79 ? 7.007 17.580 13.683 1.00 44.22 79 PRO A O 1
#

Secondary structure (DSSP, 8-state):
--SHHHHHHIIIIIT---HHHHHHHHHHHTT-GGGHHHHHHHHHHHHHHHHHTT--HHHHHHHHHHHHHHTT-------

Radius of gyration: 11.77 Å; Cα contacts (8 Å, |Δi|>4): 70; chains: 1; bounding box: 30×27×26 Å

Sequence (79 aa):
MVYQEDVMKIGHYYGGLDLSDADVLRRMMNGRHRHQDELLRIKEKFFDHCKAKGYAPEGTKEIWSQMESFAGFSFNKSP

Mean predicted aligned error: 6.44 Å